Protein AF-A0A059LIE7-F1 (afdb_monomer_lite)

Structure (mmCIF, N/CA/C/O backbone):
data_AF-A0A059LIE7-F1
#
_entry.id   AF-A0A059LIE7-F1
#
loop_
_atom_site.group_PDB
_atom_site.id
_atom_site.type_symbol
_atom_site.label_atom_id
_atom_site.label_alt_id
_atom_site.label_comp_id
_atom_site.label_asym_id
_atom_site.label_entity_id
_atom_site.label_seq_id
_atom_site.pdbx_PDB_ins_code
_atom_site.Cartn_x
_atom_site.Cartn_y
_atom_site.Cartn_z
_atom_site.occupancy
_atom_site.B_iso_or_equiv
_atom_site.auth_seq_id
_atom_site.auth_comp_id
_atom_site.auth_asym_id
_atom_site.auth_atom_id
_atom_site.pdbx_PDB_model_num
ATOM 1 N N . MET A 1 1 ? -15.040 23.459 13.527 1.00 43.50 1 MET A N 1
ATOM 2 C CA . MET A 1 1 ? -14.560 22.713 12.345 1.00 43.50 1 MET A CA 1
ATOM 3 C C . MET A 1 1 ? -13.124 23.134 12.089 1.00 43.50 1 MET A C 1
ATOM 5 O O . MET A 1 1 ? -12.872 24.049 11.323 1.00 43.50 1 MET A O 1
ATOM 9 N N . THR A 1 2 ? -12.194 22.570 12.849 1.00 52.00 2 THR A N 1
ATOM 10 C CA . THR A 1 2 ? -10.770 22.891 12.767 1.00 52.00 2 THR A CA 1
ATOM 11 C C . THR A 1 2 ? -10.148 21.991 11.715 1.00 52.00 2 THR A C 1
ATOM 13 O O . THR A 1 2 ? -10.149 20.771 11.869 1.00 52.00 2 THR A O 1
ATOM 16 N N . THR A 1 3 ? -9.650 22.579 10.630 1.00 57.28 3 THR A N 1
ATOM 17 C CA . THR A 1 3 ? -8.735 21.889 9.724 1.00 57.28 3 THR A CA 1
ATOM 18 C C . THR A 1 3 ? -7.549 21.430 10.568 1.00 57.28 3 THR A C 1
ATOM 20 O O . THR A 1 3 ? -6.878 22.263 11.187 1.00 57.28 3 THR A O 1
ATOM 23 N N . PRO A 1 4 ? -7.292 20.119 10.696 1.00 57.50 4 PRO A N 1
ATOM 24 C CA . PRO A 1 4 ? -6.052 19.698 11.302 1.00 57.50 4 PRO A CA 1
ATOM 25 C C . PRO A 1 4 ? -4.953 20.229 10.390 1.00 57.50 4 PRO A C 1
ATOM 27 O O . PRO A 1 4 ? -4.937 19.946 9.193 1.00 57.50 4 PRO A O 1
ATOM 30 N N . ASN A 1 5 ? -4.084 21.051 10.973 1.00 66.19 5 ASN A N 1
ATOM 31 C CA . ASN A 1 5 ? -2.776 21.416 10.454 1.00 66.19 5 ASN A CA 1
ATOM 32 C C . ASN A 1 5 ? -2.239 20.283 9.547 1.00 66.19 5 ASN A C 1
ATOM 34 O O . ASN A 1 5 ? -2.231 19.124 9.962 1.00 66.19 5 ASN A O 1
ATOM 38 N N . GLN A 1 6 ? -1.792 20.606 8.332 1.00 57.53 6 GLN A N 1
ATOM 39 C CA . GLN A 1 6 ? -1.248 19.645 7.361 1.00 57.53 6 GLN A CA 1
ATOM 40 C C . GLN A 1 6 ? -0.200 18.698 7.986 1.00 57.53 6 GLN A C 1
ATOM 42 O O . GLN A 1 6 ? -0.169 17.508 7.673 1.00 57.53 6 GLN A O 1
ATOM 47 N N . TYR A 1 7 ? 0.579 19.187 8.957 1.00 61.03 7 TYR A N 1
ATOM 48 C CA . TYR A 1 7 ? 1.524 18.407 9.756 1.00 61.03 7 TYR A CA 1
ATOM 49 C C . TYR A 1 7 ? 0.844 17.391 10.685 1.00 61.03 7 TYR A C 1
ATOM 51 O O . TYR A 1 7 ? 1.351 16.288 10.847 1.00 61.03 7 TYR A O 1
ATOM 59 N N . ALA A 1 8 ? -0.316 17.699 11.265 1.00 64.50 8 ALA A N 1
ATOM 60 C CA . ALA A 1 8 ? -1.072 16.763 12.099 1.00 64.50 8 ALA A CA 1
ATOM 61 C C . ALA A 1 8 ? -1.648 15.596 11.277 1.00 64.50 8 ALA A C 1
ATOM 63 O O . ALA A 1 8 ? -1.584 14.448 11.716 1.00 64.50 8 ALA A O 1
ATOM 64 N N . ILE A 1 9 ? -2.144 15.865 10.062 1.00 66.81 9 ILE A N 1
ATOM 65 C CA . ILE A 1 9 ? -2.612 14.816 9.138 1.00 66.81 9 ILE A CA 1
ATOM 66 C C . ILE A 1 9 ? -1.423 13.985 8.638 1.00 66.81 9 ILE A C 1
ATOM 68 O O . ILE A 1 9 ? -1.491 12.756 8.638 1.00 66.81 9 ILE A O 1
ATOM 72 N N . ALA A 1 10 ? -0.302 14.623 8.290 1.00 64.69 10 ALA A N 1
ATOM 73 C CA . ALA A 1 10 ? 0.914 13.928 7.868 1.00 64.69 10 ALA A CA 1
ATOM 74 C C . ALA A 1 10 ? 1.493 13.025 8.973 1.00 64.69 10 ALA A C 1
ATOM 76 O O . ALA A 1 10 ? 1.811 11.863 8.715 1.00 64.69 10 ALA A O 1
ATOM 77 N N . LEU A 1 11 ? 1.568 13.514 10.216 1.00 70.00 11 LEU A N 1
ATOM 78 C CA . LEU A 1 11 ? 1.989 12.718 11.375 1.00 70.00 11 LEU A CA 1
ATOM 79 C C . LEU A 1 11 ? 1.032 11.551 11.630 1.00 70.00 11 LEU A C 1
ATOM 81 O O . LEU A 1 11 ? 1.466 10.443 11.944 1.00 70.00 11 LEU A O 1
ATOM 85 N N . TYR A 1 12 ? -0.266 11.763 11.428 1.00 73.44 12 TYR A N 1
ATOM 86 C CA . TYR A 1 12 ? -1.266 10.717 11.574 1.00 73.44 12 TYR A CA 1
ATOM 87 C C . TYR A 1 12 ? -1.140 9.615 10.514 1.00 73.44 12 TYR A C 1
ATOM 89 O O . TYR A 1 12 ? -1.179 8.424 10.839 1.00 73.44 12 TYR A O 1
ATOM 97 N N . ILE A 1 13 ? -0.928 9.999 9.254 1.00 74.38 13 ILE A N 1
ATOM 98 C CA . ILE A 1 13 ? -0.671 9.067 8.152 1.00 74.38 13 ILE A CA 1
ATOM 99 C C . ILE A 1 13 ? 0.637 8.304 8.403 1.00 74.38 13 ILE A C 1
ATOM 101 O O . ILE A 1 13 ? 0.663 7.083 8.254 1.00 74.38 13 ILE A O 1
ATOM 105 N N . ALA A 1 14 ? 1.701 8.975 8.857 1.00 72.31 14 ALA A N 1
ATOM 106 C CA . ALA A 1 14 ? 2.976 8.336 9.189 1.00 72.31 14 ALA A CA 1
ATOM 107 C C . ALA A 1 14 ? 2.831 7.303 10.321 1.00 72.31 14 ALA A C 1
ATOM 109 O O . ALA A 1 14 ? 3.308 6.170 10.195 1.00 72.31 14 ALA A O 1
ATOM 110 N N . GLN A 1 15 ? 2.097 7.645 11.385 1.00 77.75 15 GLN A N 1
ATOM 111 C CA . GLN A 1 15 ? 1.793 6.727 12.484 1.00 77.75 15 GLN A CA 1
ATOM 112 C C . GLN A 1 15 ? 1.007 5.500 11.985 1.00 77.75 15 GLN A C 1
ATOM 114 O O . GLN A 1 15 ? 1.325 4.362 12.339 1.00 77.75 15 GLN A O 1
ATOM 119 N N . ARG A 1 16 ? 0.005 5.707 11.117 1.00 75.69 16 ARG A N 1
ATOM 120 C CA . ARG A 1 16 ? -0.803 4.632 10.513 1.00 75.69 16 ARG A CA 1
ATOM 121 C C . ARG A 1 16 ? 0.013 3.732 9.574 1.00 75.69 16 ARG A C 1
ATOM 123 O O . ARG A 1 16 ? -0.135 2.510 9.621 1.00 75.69 16 ARG A O 1
ATOM 130 N N . LEU A 1 17 ? 0.928 4.294 8.783 1.00 73.06 17 LEU A N 1
ATOM 131 C CA . LEU A 1 17 ? 1.856 3.535 7.935 1.00 73.06 17 LEU A CA 1
ATOM 132 C C . LEU A 1 17 ? 2.830 2.676 8.757 1.00 73.06 17 LEU A C 1
ATOM 134 O O . LEU A 1 17 ? 3.126 1.539 8.380 1.00 73.06 17 LEU A O 1
ATOM 138 N N . LEU A 1 18 ? 3.298 3.172 9.905 1.00 74.75 18 LEU A N 1
ATOM 139 C CA . LEU A 1 18 ? 4.121 2.390 10.833 1.00 74.75 18 LEU A CA 1
ATOM 140 C C . LEU A 1 18 ? 3.331 1.178 11.361 1.00 74.75 18 LEU A C 1
ATOM 142 O O . LEU A 1 18 ? 3.814 0.042 11.332 1.00 74.75 18 LEU A O 1
ATOM 146 N N . VAL A 1 19 ? 2.072 1.390 11.757 1.00 74.12 19 VAL A N 1
ATOM 147 C CA . VAL A 1 19 ? 1.170 0.309 12.189 1.00 74.12 19 VAL A CA 1
ATOM 148 C C . VAL A 1 19 ? 0.934 -0.710 11.069 1.00 74.12 19 VAL A C 1
ATOM 150 O O . VAL A 1 19 ? 0.958 -1.914 11.340 1.00 74.12 19 VAL A O 1
ATOM 153 N N . TYR A 1 20 ? 0.802 -0.274 9.811 1.00 77.50 20 TYR A N 1
ATOM 154 C CA . TYR A 1 20 ? 0.701 -1.187 8.667 1.00 77.50 20 TYR A CA 1
ATOM 155 C C . TYR A 1 20 ? 1.902 -2.132 8.577 1.00 77.50 20 TYR A C 1
ATOM 157 O O . TYR A 1 20 ? 1.718 -3.336 8.404 1.00 77.50 20 TYR A O 1
ATOM 165 N N . ASN A 1 21 ? 3.126 -1.620 8.742 1.00 72.56 21 ASN A N 1
ATOM 166 C CA . ASN A 1 21 ? 4.336 -2.447 8.715 1.00 72.56 21 ASN A CA 1
ATOM 167 C C . ASN A 1 21 ? 4.379 -3.449 9.879 1.00 72.56 21 ASN A C 1
ATOM 169 O O . ASN A 1 21 ? 4.774 -4.595 9.679 1.00 72.56 21 ASN A O 1
ATOM 173 N N . LYS A 1 22 ? 3.888 -3.066 11.066 1.00 74.38 22 LYS A N 1
ATOM 174 C CA . LYS A 1 22 ? 3.740 -3.976 12.217 1.00 74.38 22 LYS A CA 1
ATOM 175 C C . LYS A 1 22 ? 2.685 -5.069 11.972 1.00 74.38 22 LYS A C 1
ATOM 177 O O . LYS A 1 22 ? 2.864 -6.204 12.405 1.00 74.38 22 LYS A O 1
ATOM 182 N N . MET A 1 23 ? 1.594 -4.747 11.271 1.00 67.19 23 MET A N 1
ATOM 183 C CA . MET A 1 23 ? 0.498 -5.677 10.936 1.00 67.19 23 MET A CA 1
ATOM 184 C C . MET A 1 23 ? 0.740 -6.498 9.656 1.00 67.19 23 MET A C 1
ATOM 186 O O . MET A 1 23 ? 0.035 -7.485 9.392 1.00 67.19 23 MET A O 1
ATOM 190 N N . SER A 1 24 ? 1.713 -6.087 8.846 1.00 66.81 24 SER A N 1
ATOM 191 C CA . SER A 1 24 ? 2.192 -6.781 7.659 1.00 66.81 24 SER A CA 1
ATOM 192 C C . SER A 1 24 ? 3.159 -7.884 8.090 1.00 66.81 24 SER A C 1
ATOM 194 O O . SER A 1 24 ? 4.376 -7.737 7.996 1.00 66.81 24 SER A O 1
ATOM 196 N N . GLY A 1 25 ? 2.615 -9.007 8.569 1.00 57.56 25 GLY A N 1
ATOM 197 C CA . GLY A 1 25 ? 3.398 -10.225 8.790 1.00 57.56 25 GLY A CA 1
ATOM 198 C C . GLY A 1 25 ? 4.251 -10.531 7.555 1.00 57.56 25 GLY A C 1
ATOM 199 O O . GLY A 1 25 ? 3.740 -10.480 6.433 1.00 57.56 25 GLY A O 1
ATOM 200 N N . LYS A 1 26 ? 5.557 -10.765 7.761 1.00 52.78 26 LYS A N 1
ATOM 201 C CA . LYS A 1 26 ? 6.539 -11.059 6.703 1.00 52.78 26 LYS A CA 1
ATOM 202 C C . LYS A 1 26 ? 5.921 -12.027 5.696 1.00 52.78 26 LYS A C 1
ATOM 204 O O . LYS A 1 26 ? 5.408 -13.073 6.086 1.00 52.78 26 LYS A O 1
ATOM 209 N N . GLY A 1 27 ? 5.920 -11.621 4.426 1.00 48.94 27 GLY A N 1
ATOM 210 C CA . GLY A 1 27 ? 5.192 -12.295 3.359 1.00 48.94 27 GLY A CA 1
ATOM 211 C C . GLY A 1 27 ? 5.421 -13.800 3.382 1.00 48.94 27 GLY A C 1
ATOM 212 O O . GLY A 1 27 ? 6.558 -14.256 3.265 1.00 48.94 27 GLY A O 1
ATOM 213 N N . ALA A 1 28 ? 4.332 -14.556 3.520 1.00 45.06 28 ALA A N 1
ATOM 214 C CA . ALA A 1 28 ? 4.340 -15.976 3.234 1.00 45.06 28 ALA A CA 1
ATOM 215 C C . ALA A 1 28 ? 4.877 -16.153 1.807 1.00 45.06 28 ALA A C 1
ATOM 217 O O . ALA A 1 28 ? 4.272 -15.729 0.819 1.00 45.06 28 ALA A O 1
ATOM 218 N N . LYS A 1 29 ? 6.085 -16.704 1.723 1.00 46.69 29 LYS A N 1
ATOM 219 C CA . LYS A 1 29 ? 6.721 -17.149 0.492 1.00 46.69 29 LYS A CA 1
ATOM 220 C C . LYS A 1 29 ? 5.882 -18.331 0.001 1.00 46.69 29 LYS A C 1
ATOM 222 O O . LYS A 1 29 ? 5.957 -19.403 0.582 1.00 46.69 29 LYS A O 1
ATOM 227 N N . GLY A 1 30 ? 5.055 -18.131 -1.022 1.00 39.22 30 GLY A N 1
ATOM 228 C CA . GLY A 1 30 ? 4.350 -19.240 -1.664 1.00 39.22 30 GLY A CA 1
ATOM 229 C C . GLY A 1 30 ? 2.947 -18.905 -2.150 1.00 39.22 30 GLY A C 1
ATOM 230 O O . GLY A 1 30 ? 2.044 -18.686 -1.357 1.00 39.22 30 GLY A O 1
ATOM 231 N N . LEU A 1 31 ? 2.806 -18.957 -3.475 1.00 40.66 31 LEU A N 1
ATOM 232 C CA . LEU A 1 31 ? 1.603 -19.355 -4.211 1.00 40.66 31 LEU A CA 1
ATOM 233 C C . LEU A 1 31 ? 0.356 -18.464 -4.072 1.00 40.66 31 LEU A C 1
ATOM 235 O O . LEU A 1 31 ? -0.508 -18.651 -3.228 1.00 40.66 31 LEU A O 1
ATOM 239 N N . SER A 1 32 ? 0.190 -17.582 -5.055 1.00 32.59 32 SER A N 1
ATOM 240 C CA . SER A 1 32 ? -1.128 -17.322 -5.645 1.00 32.59 32 SER A CA 1
ATOM 241 C C . SER A 1 32 ? -0.910 -16.901 -7.092 1.00 32.59 32 SER A C 1
ATOM 243 O O . SER A 1 32 ? -0.954 -15.721 -7.445 1.00 32.59 32 SER A O 1
ATOM 245 N N . GLY A 1 33 ? -0.594 -17.888 -7.927 1.00 38.22 33 GLY A N 1
ATOM 246 C CA . GLY A 1 33 ? -0.726 -17.742 -9.366 1.00 38.22 33 GLY A CA 1
ATOM 247 C C . GLY A 1 33 ? -2.198 -17.575 -9.741 1.00 38.22 33 GLY A C 1
ATOM 248 O O . GLY A 1 33 ? -3.045 -18.229 -9.150 1.00 38.22 33 GLY A O 1
ATOM 249 N N . LYS A 1 34 ? -2.428 -16.715 -10.742 1.00 37.09 34 LYS A N 1
ATOM 250 C CA . LYS A 1 34 ? -3.610 -16.600 -11.615 1.00 37.09 34 LYS A CA 1
ATOM 251 C C . LYS A 1 34 ? -4.982 -16.394 -10.954 1.00 37.09 34 LYS A C 1
ATOM 253 O O . LYS A 1 34 ? -5.336 -16.957 -9.932 1.00 37.09 34 LYS A O 1
ATOM 258 N N . GLY A 1 35 ? -5.764 -15.515 -11.579 1.00 42.91 35 GLY A N 1
ATOM 259 C CA . GLY A 1 35 ? -7.096 -15.151 -11.120 1.00 42.91 35 GLY A CA 1
ATOM 260 C C . GLY A 1 35 ? -8.006 -16.360 -10.919 1.00 42.91 35 GLY A C 1
ATOM 261 O O . GLY A 1 35 ? -8.039 -17.264 -11.745 1.00 42.91 35 GLY A O 1
ATOM 262 N N . ALA A 1 36 ? -8.790 -16.317 -9.851 1.00 34.69 36 ALA A N 1
ATOM 263 C CA . ALA A 1 36 ? -9.960 -17.159 -9.691 1.00 34.69 36 ALA A CA 1
ATOM 264 C C . ALA A 1 36 ? -11.124 -16.262 -9.269 1.00 34.69 36 ALA A C 1
ATOM 266 O O . ALA A 1 36 ? -11.304 -15.911 -8.105 1.00 34.69 36 ALA A O 1
ATOM 267 N N . LYS A 1 37 ? -11.893 -15.840 -10.273 1.00 39.88 37 LYS A N 1
ATOM 268 C CA . LYS A 1 37 ? -13.328 -15.622 -10.124 1.00 39.88 37 LYS A CA 1
ATOM 269 C C . LYS A 1 37 ? -13.930 -17.026 -10.016 1.00 39.88 37 LYS A C 1
ATOM 271 O O . LYS A 1 37 ? -13.825 -17.775 -10.979 1.00 39.88 37 LYS A O 1
ATOM 276 N N . GLY A 1 38 ? -14.507 -17.396 -8.876 1.00 34.69 38 GLY A N 1
ATOM 277 C CA . GLY A 1 3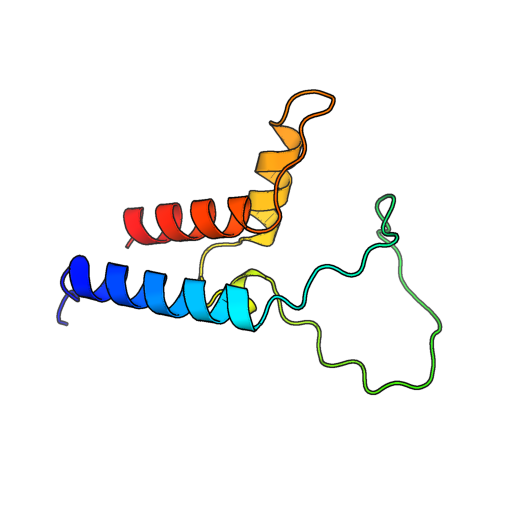8 ? -15.181 -18.691 -8.739 1.00 34.69 38 GLY A CA 1
ATOM 278 C C . GLY A 1 38 ? -15.290 -19.170 -7.299 1.00 34.69 38 GLY A C 1
ATOM 279 O O . GLY A 1 38 ? -14.330 -19.133 -6.545 1.00 34.69 38 GLY A O 1
ATOM 280 N N . THR A 1 39 ? -16.494 -19.565 -6.930 1.00 43.47 39 THR A N 1
ATOM 281 C CA . THR A 1 39 ? -16.990 -19.965 -5.613 1.00 43.47 39 THR A CA 1
ATOM 282 C C . THR A 1 39 ? -16.604 -21.396 -5.192 1.00 43.47 39 THR A C 1
ATOM 284 O O . THR A 1 39 ? -16.340 -22.240 -6.036 1.00 43.47 39 THR A O 1
ATOM 287 N N . ILE A 1 40 ? -16.766 -21.654 -3.883 1.00 40.94 40 ILE A N 1
ATOM 288 C CA . ILE A 1 40 ? -16.962 -22.946 -3.181 1.00 40.94 40 ILE A CA 1
ATOM 289 C C . ILE A 1 40 ? -15.722 -23.801 -2.862 1.00 40.94 40 ILE A C 1
ATOM 291 O O . ILE A 1 40 ? -15.052 -24.332 -3.734 1.00 40.94 40 ILE A O 1
ATOM 295 N N . GLY A 1 41 ? -15.561 -24.064 -1.557 1.00 39.72 41 GLY A N 1
ATOM 296 C CA . GLY A 1 41 ? -15.286 -25.422 -1.079 1.00 39.72 41 GLY A CA 1
ATOM 297 C C . GLY A 1 41 ? -13.888 -25.710 -0.539 1.00 39.72 41 GLY A C 1
ATOM 298 O O . GLY A 1 41 ? -12.974 -26.005 -1.291 1.00 39.72 41 GLY A O 1
ATOM 299 N N . GLY A 1 42 ? -13.776 -25.773 0.793 1.00 41.66 42 GLY A N 1
ATOM 300 C CA . GLY A 1 42 ? -12.881 -26.732 1.448 1.00 41.66 42 GLY A CA 1
ATOM 301 C C . GLY A 1 42 ? -11.494 -26.242 1.862 1.00 41.66 42 GLY A C 1
ATOM 302 O O . GLY A 1 42 ? -10.514 -26.526 1.197 1.00 41.66 42 GLY A O 1
ATOM 303 N N . ILE A 1 43 ? -11.392 -25.651 3.058 1.00 43.53 43 ILE A N 1
ATOM 304 C CA . ILE A 1 43 ? -10.462 -26.184 4.071 1.00 43.53 43 ILE A CA 1
ATOM 305 C C . ILE A 1 43 ? -11.109 -25.948 5.444 1.00 43.53 43 ILE A C 1
ATOM 307 O O . ILE A 1 43 ? -11.230 -24.794 5.878 1.00 43.53 43 ILE A O 1
ATOM 311 N N . LYS A 1 44 ? -11.561 -27.041 6.070 1.00 45.75 44 LYS A N 1
ATOM 312 C CA . LYS A 1 44 ? -11.951 -27.143 7.485 1.00 45.75 44 LYS A CA 1
ATOM 313 C C . LYS A 1 44 ? -10.750 -26.790 8.379 1.00 45.75 44 LYS A C 1
ATOM 315 O O . LYS A 1 44 ? -9.638 -27.206 8.074 1.00 45.75 44 LYS A O 1
ATOM 320 N N . GLY A 1 45 ? -10.996 -26.108 9.501 1.00 49.38 45 GLY A N 1
ATOM 321 C CA . GLY A 1 45 ? -10.214 -26.351 10.725 1.00 49.38 45 GLY A CA 1
ATOM 322 C C . GLY A 1 45 ? -9.120 -25.363 11.146 1.00 49.38 45 GLY A C 1
ATOM 323 O O . GLY A 1 45 ? -8.186 -25.788 11.808 1.00 49.38 45 GLY A O 1
ATOM 324 N N . VAL A 1 46 ? -9.219 -24.071 10.831 1.00 53.81 46 VAL A N 1
ATOM 325 C CA . VAL A 1 46 ? -8.501 -23.013 11.574 1.00 53.81 46 VAL A CA 1
ATOM 326 C C . VAL A 1 46 ? -9.4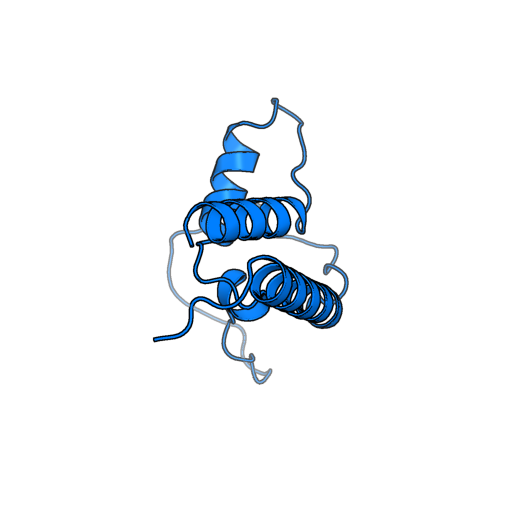54 -21.831 11.650 1.00 53.81 46 VAL A C 1
ATOM 328 O O . VAL A 1 46 ? -10.060 -21.514 10.625 1.00 53.81 46 VAL A O 1
ATOM 331 N N . ASP A 1 47 ? -9.607 -21.186 12.806 1.00 58.59 47 ASP A N 1
ATOM 332 C CA . ASP A 1 47 ? -10.337 -19.922 12.952 1.00 58.59 47 ASP A CA 1
ATOM 333 C C . ASP A 1 47 ? -9.756 -18.869 11.997 1.00 58.59 47 ASP A C 1
ATOM 335 O O . ASP A 1 47 ? -8.835 -18.110 12.317 1.00 58.59 47 ASP A O 1
ATOM 339 N N . LYS A 1 48 ? -10.243 -18.862 10.752 1.00 65.06 48 LYS A N 1
ATOM 340 C CA . LYS A 1 48 ? -9.786 -17.954 9.706 1.00 65.06 48 LYS A CA 1
ATOM 341 C C . LYS A 1 48 ? -10.262 -16.572 10.111 1.00 65.06 48 LYS A C 1
ATOM 343 O O . LYS A 1 48 ? -11.425 -16.221 9.915 1.00 65.06 48 LYS A O 1
ATOM 348 N N . LYS A 1 49 ? -9.346 -15.791 10.694 1.00 73.50 49 LYS A N 1
ATOM 349 C CA . LYS A 1 49 ? -9.559 -14.372 10.986 1.00 73.50 49 LYS A CA 1
ATOM 350 C C . LYS A 1 49 ? -10.200 -13.719 9.766 1.00 73.50 49 LYS A C 1
ATOM 352 O O . LYS A 1 49 ? -9.728 -13.916 8.643 1.00 73.50 49 LYS A O 1
ATOM 357 N N . LYS A 1 50 ? -11.278 -12.962 10.001 1.00 82.88 50 LYS A N 1
ATOM 358 C CA . LYS A 1 50 ? -12.014 -12.269 8.940 1.00 82.88 50 LYS A CA 1
ATOM 359 C C . LYS A 1 50 ? -11.016 -11.532 8.036 1.00 82.88 50 LYS A C 1
ATOM 361 O O . LYS A 1 50 ? -10.116 -10.867 8.559 1.00 82.88 50 LYS A O 1
ATOM 366 N N . PRO A 1 51 ? -11.130 -11.657 6.704 1.00 81.62 51 PRO A N 1
ATOM 367 C CA . PRO A 1 51 ? -10.190 -11.021 5.797 1.00 81.62 51 PRO A CA 1
ATOM 368 C C . PRO A 1 51 ? -10.269 -9.501 5.964 1.00 81.62 51 PRO A C 1
ATOM 370 O O . PRO A 1 51 ? -11.289 -8.884 5.672 1.00 81.62 51 PRO A O 1
ATOM 373 N N . ILE A 1 52 ? -9.184 -8.891 6.441 1.00 87.69 52 ILE A N 1
ATOM 374 C CA . ILE A 1 52 ? -9.074 -7.435 6.573 1.00 87.69 52 ILE A CA 1
ATOM 375 C C . ILE A 1 52 ? -8.474 -6.882 5.279 1.00 87.69 52 ILE A C 1
ATOM 377 O O . ILE A 1 52 ? -7.426 -7.347 4.816 1.00 87.69 52 ILE A O 1
ATOM 381 N N . SER A 1 53 ? -9.131 -5.882 4.689 1.00 90.62 53 SER A N 1
ATOM 382 C CA . SER A 1 53 ? -8.660 -5.244 3.458 1.00 90.62 53 SER A CA 1
ATOM 383 C C . SER A 1 53 ? -7.318 -4.532 3.673 1.00 90.62 53 SER A C 1
ATOM 385 O O . SER A 1 53 ? -7.005 -4.072 4.770 1.00 90.62 53 SER A O 1
ATOM 387 N N . ARG A 1 54 ? -6.506 -4.404 2.616 1.00 90.31 54 ARG A N 1
ATOM 388 C CA . ARG A 1 54 ? -5.218 -3.685 2.696 1.00 90.31 54 ARG A CA 1
ATOM 389 C C . ARG A 1 54 ? -5.385 -2.214 3.094 1.00 90.31 54 ARG A C 1
ATOM 391 O O . ARG A 1 54 ? -4.557 -1.718 3.844 1.00 90.31 54 ARG A O 1
ATOM 398 N N . SER A 1 55 ? -6.462 -1.562 2.648 1.00 90.56 55 SER A N 1
ATOM 399 C CA . SER A 1 55 ? -6.817 -0.197 3.062 1.00 90.56 55 SER A CA 1
ATOM 400 C C . SER A 1 55 ? -7.148 -0.126 4.551 1.00 90.56 55 SER A C 1
ATOM 402 O O . SER A 1 55 ? -6.568 0.688 5.258 1.00 90.56 55 SER A O 1
ATOM 404 N N . ALA A 1 56 ? -7.985 -1.040 5.058 1.00 89.62 56 ALA A N 1
ATOM 405 C CA . ALA A 1 56 ? -8.338 -1.078 6.477 1.00 89.62 56 ALA A CA 1
ATOM 406 C C . ALA A 1 56 ? -7.122 -1.388 7.366 1.00 89.62 56 ALA A C 1
ATOM 408 O O . ALA A 1 56 ? -6.952 -0.761 8.405 1.00 89.62 56 ALA A O 1
ATOM 409 N N . ARG A 1 57 ? -6.22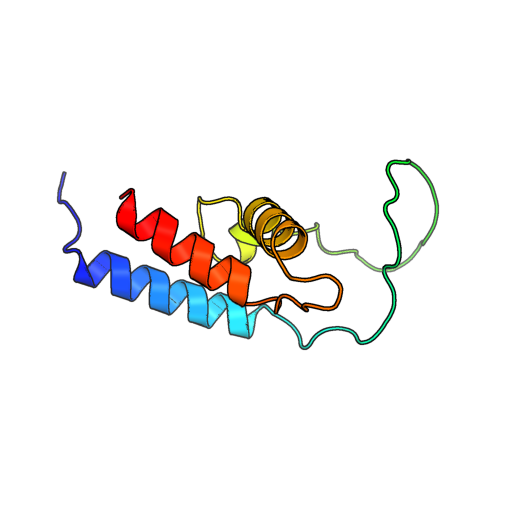5 -2.289 6.935 1.00 88.62 57 ARG A N 1
ATOM 410 C CA . ARG A 1 57 ? -4.955 -2.562 7.641 1.00 88.62 57 ARG A CA 1
ATOM 411 C C . ARG A 1 57 ? -4.023 -1.351 7.657 1.00 88.62 57 ARG A C 1
ATOM 413 O O . ARG A 1 57 ? -3.246 -1.213 8.592 1.00 88.62 57 ARG A O 1
ATOM 420 N N . ALA A 1 58 ? -4.063 -0.521 6.615 1.00 87.06 58 ALA A N 1
ATOM 421 C CA . ALA A 1 58 ? -3.246 0.686 6.504 1.00 87.06 58 ALA A CA 1
ATOM 422 C C . ALA A 1 58 ? -3.891 1.917 7.153 1.00 87.06 58 ALA A C 1
ATOM 424 O O . ALA A 1 58 ? -3.241 2.951 7.257 1.00 87.06 58 ALA A O 1
ATOM 425 N N . GLY A 1 59 ? -5.159 1.824 7.565 1.00 90.06 59 GLY A N 1
ATOM 426 C CA . GLY A 1 59 ? -5.928 2.978 8.014 1.00 90.06 59 GLY A CA 1
ATOM 427 C C . GLY A 1 59 ? -6.076 4.041 6.924 1.00 90.06 59 GLY A C 1
ATOM 428 O O . GLY A 1 59 ? -5.999 5.219 7.234 1.00 90.06 59 GLY A O 1
ATOM 429 N N . LEU A 1 60 ? -6.241 3.650 5.661 1.00 89.50 60 LEU A N 1
ATOM 430 C CA . LEU A 1 60 ? -6.444 4.580 4.545 1.00 89.50 60 LEU A CA 1
ATOM 431 C C . LEU A 1 60 ? -7.880 4.465 4.031 1.00 89.50 60 LEU A C 1
ATOM 433 O O . LEU A 1 60 ? -8.409 3.354 3.917 1.00 89.50 60 LEU A O 1
ATOM 437 N N . GLN A 1 61 ? -8.490 5.598 3.690 1.00 93.19 61 GLN A N 1
ATOM 438 C CA . GLN A 1 61 ? -9.758 5.652 2.959 1.00 93.19 61 GLN A CA 1
ATOM 439 C C . GLN A 1 61 ? -9.554 5.261 1.493 1.00 93.19 61 GLN A C 1
ATOM 441 O O . GLN A 1 61 ? -10.397 4.597 0.886 1.00 93.19 61 GLN A O 1
ATOM 446 N N . PHE A 1 62 ? -8.399 5.611 0.921 1.00 93.81 62 PHE A N 1
ATOM 447 C CA . PHE A 1 62 ? -8.111 5.322 -0.480 1.00 93.81 62 PHE A CA 1
ATOM 448 C C . PHE A 1 62 ? -7.924 3.810 -0.753 1.00 93.81 62 PHE A C 1
ATOM 450 O O . PHE A 1 62 ? -7.393 3.052 0.074 1.00 93.81 62 PHE A O 1
ATOM 457 N N . PRO A 1 63 ? -8.343 3.306 -1.935 1.00 95.31 63 PRO A N 1
ATOM 458 C CA . PRO A 1 63 ? -8.373 1.874 -2.233 1.00 95.31 63 PRO A CA 1
ATOM 459 C C . PRO A 1 63 ? -6.991 1.313 -2.628 1.00 95.31 63 PRO A C 1
ATOM 461 O O . PRO A 1 63 ? -6.699 1.096 -3.809 1.00 95.31 63 PRO A O 1
ATOM 464 N N . VAL A 1 64 ? -6.167 0.960 -1.635 1.00 94.31 64 VAL A N 1
ATOM 465 C CA . VAL A 1 64 ? -4.815 0.374 -1.781 1.00 94.31 64 VAL A CA 1
ATOM 466 C C . VAL A 1 64 ? -4.802 -0.826 -2.734 1.00 94.31 64 VAL A C 1
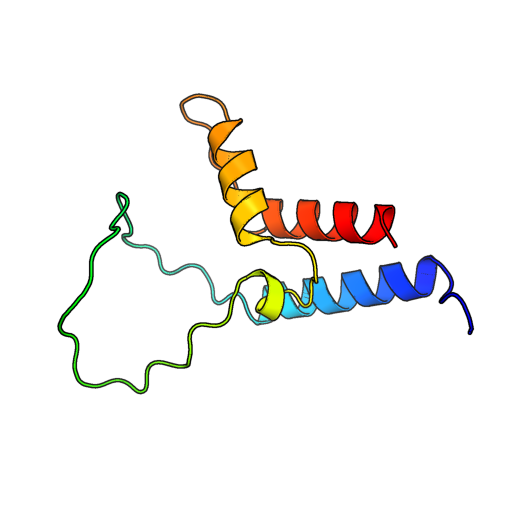ATOM 468 O O . VAL A 1 64 ? -3.906 -0.983 -3.566 1.00 94.31 64 VAL A O 1
ATOM 471 N N . GLY A 1 65 ? -5.815 -1.695 -2.644 1.00 93.75 65 GLY A N 1
ATOM 472 C CA . GLY A 1 65 ? -5.886 -2.900 -3.470 1.00 93.75 65 GLY A CA 1
ATOM 473 C C . GLY A 1 65 ? -6.030 -2.616 -4.967 1.00 93.75 65 GLY A C 1
ATOM 474 O O . GLY A 1 65 ? -5.419 -3.304 -5.787 1.00 93.75 65 GLY A O 1
ATOM 475 N N . ARG A 1 66 ? -6.802 -1.579 -5.314 1.00 95.38 66 ARG A N 1
ATOM 476 C CA . ARG A 1 66 ? -7.003 -1.130 -6.696 1.00 95.38 66 ARG A CA 1
ATOM 477 C C . ARG A 1 66 ? -5.750 -0.436 -7.220 1.00 95.38 66 ARG A C 1
ATOM 479 O O . ARG A 1 66 ? -5.304 -0.769 -8.314 1.00 95.38 66 ARG A O 1
ATOM 486 N N . ILE A 1 67 ? -5.155 0.443 -6.415 1.00 94.62 67 ILE A N 1
ATOM 487 C CA . ILE A 1 67 ? -3.913 1.158 -6.745 1.00 94.62 67 ILE A CA 1
ATOM 488 C C . ILE A 1 67 ? -2.789 0.163 -7.046 1.00 94.62 67 ILE A C 1
ATOM 490 O O . ILE A 1 67 ? -2.135 0.267 -8.077 1.00 94.62 67 ILE A O 1
ATOM 494 N N . HIS A 1 68 ? -2.637 -0.888 -6.236 1.00 94.56 68 HIS A N 1
ATOM 495 C CA . HIS A 1 68 ? -1.653 -1.940 -6.501 1.00 94.56 68 HIS A CA 1
ATOM 496 C C . HIS A 1 68 ? -1.852 -2.629 -7.860 1.00 94.56 68 HIS A C 1
ATOM 498 O O . HIS A 1 68 ? -0.880 -2.920 -8.556 1.00 94.56 68 HIS A O 1
ATOM 504 N N . ARG A 1 69 ? -3.105 -2.907 -8.249 1.00 94.25 69 ARG A N 1
ATOM 505 C CA . ARG A 1 69 ? -3.409 -3.502 -9.559 1.00 94.25 69 ARG A CA 1
ATOM 506 C C . ARG A 1 69 ? -3.026 -2.553 -10.692 1.00 94.25 69 ARG A C 1
ATOM 508 O O . ARG A 1 69 ? -2.394 -2.997 -11.640 1.00 94.25 69 ARG A O 1
ATOM 515 N N . LEU A 1 70 ? -3.360 -1.268 -10.566 1.00 94.75 70 LEU A N 1
ATOM 516 C CA . LEU A 1 70 ? -3.002 -0.248 -11.555 1.00 94.75 70 LEU A CA 1
ATOM 517 C C . LEU A 1 70 ? -1.482 -0.123 -11.707 1.00 94.75 70 LEU A C 1
ATOM 519 O O . LEU A 1 70 ? -0.984 -0.166 -12.827 1.00 94.75 70 LEU A O 1
ATOM 523 N N . LEU A 1 71 ? -0.741 -0.072 -10.596 1.00 92.62 71 LEU A N 1
ATOM 524 C CA . LEU A 1 71 ? 0.724 -0.056 -10.618 1.00 92.62 71 LEU A CA 1
ATOM 525 C C . LEU A 1 71 ? 1.290 -1.294 -11.323 1.00 92.62 71 LEU A C 1
ATOM 527 O O . LEU A 1 71 ? 2.215 -1.178 -12.120 1.00 92.62 71 LEU A O 1
ATOM 531 N N . LYS A 1 72 ? 0.717 -2.481 -11.083 1.00 91.00 72 LYS A N 1
ATOM 532 C CA . LYS A 1 72 ? 1.174 -3.714 -11.736 1.00 91.00 72 LYS A CA 1
ATOM 533 C C . LYS A 1 72 ? 0.867 -3.736 -13.235 1.00 91.00 72 LYS A C 1
ATOM 535 O O . LYS A 1 72 ? 1.679 -4.258 -13.986 1.00 91.00 72 LYS A O 1
ATOM 540 N N . SER A 1 73 ? -0.260 -3.167 -13.661 1.00 91.00 73 SER A N 1
ATOM 541 C CA . SER A 1 73 ? -0.614 -3.029 -15.080 1.00 91.00 73 SER A CA 1
ATOM 542 C C . SER A 1 73 ? 0.252 -2.011 -15.827 1.00 91.00 73 SER A C 1
ATOM 544 O O . SER A 1 73 ? 0.365 -2.106 -17.042 1.00 91.00 73 SER A O 1
ATOM 546 N N . ARG A 1 74 ? 0.830 -1.026 -15.128 1.00 91.12 74 ARG A N 1
ATOM 547 C CA . ARG A 1 74 ? 1.716 -0.005 -15.714 1.00 91.12 74 ARG A CA 1
ATOM 548 C C . ARG A 1 74 ? 3.203 -0.353 -15.614 1.00 91.12 74 ARG A C 1
ATOM 550 O O . ARG A 1 74 ? 4.013 0.283 -16.277 1.00 91.12 74 ARG A O 1
ATOM 557 N N . ALA A 1 75 ? 3.569 -1.333 -14.790 1.00 87.62 75 ALA A N 1
ATOM 558 C CA . ALA A 1 75 ? 4.934 -1.833 -14.722 1.00 87.62 75 ALA A CA 1
ATOM 559 C C . ALA A 1 75 ? 5.331 -2.496 -16.055 1.00 87.62 75 ALA A C 1
ATOM 561 O O . ALA A 1 75 ? 4.494 -3.098 -16.727 1.00 87.62 75 ALA A O 1
ATOM 562 N N . THR A 1 76 ? 6.611 -2.402 -16.424 1.00 85.88 76 THR A N 1
ATOM 563 C CA . THR A 1 76 ? 7.160 -3.052 -17.628 1.00 85.88 76 THR A CA 1
ATOM 564 C C . THR A 1 76 ? 6.964 -4.574 -17.574 1.00 85.88 76 THR A C 1
ATOM 566 O O . THR A 1 76 ? 6.660 -5.121 -16.513 1.00 85.88 76 THR A O 1
ATOM 569 N N . ALA A 1 77 ? 7.150 -5.277 -18.698 1.00 73.50 77 ALA A N 1
ATOM 570 C CA . ALA A 1 77 ? 6.801 -6.698 -18.856 1.00 73.50 77 ALA A CA 1
ATOM 571 C C . ALA A 1 77 ? 7.262 -7.624 -17.701 1.00 73.50 77 ALA A C 1
ATOM 573 O O . ALA A 1 77 ? 6.534 -8.540 -17.328 1.00 73.50 77 ALA A O 1
ATOM 574 N N . ASN A 1 78 ? 8.403 -7.329 -17.061 1.00 79.06 78 ASN A N 1
ATOM 575 C CA . ASN A 1 78 ? 8.931 -8.073 -15.905 1.00 79.06 78 ASN A CA 1
ATOM 576 C C . ASN A 1 78 ? 8.979 -7.262 -14.592 1.00 79.06 78 ASN A C 1
ATOM 578 O O . ASN A 1 78 ? 9.497 -7.729 -13.576 1.00 79.06 78 ASN A O 1
ATOM 582 N N . GLY A 1 79 ? 8.417 -6.053 -14.578 1.00 84.56 79 GLY A N 1
ATOM 583 C CA . GLY A 1 79 ? 8.430 -5.152 -13.434 1.00 84.56 79 GLY A CA 1
ATOM 584 C C . GLY A 1 79 ? 7.631 -5.705 -12.252 1.00 84.56 79 GLY A C 1
ATOM 585 O O . GLY A 1 79 ? 6.441 -6.034 -12.355 1.00 84.56 79 GLY A O 1
ATOM 586 N N . ARG A 1 80 ? 8.279 -5.823 -11.091 1.00 90.50 80 ARG A N 1
ATOM 587 C CA . ARG A 1 80 ? 7.636 -6.214 -9.828 1.00 90.50 80 ARG A CA 1
ATOM 588 C C . ARG A 1 80 ? 7.210 -4.962 -9.072 1.00 90.50 80 ARG A C 1
ATOM 590 O O . ARG A 1 80 ? 7.979 -4.021 -8.944 1.00 90.50 80 ARG A O 1
ATOM 597 N N . VAL A 1 81 ? 5.994 -4.984 -8.532 1.00 88.81 81 VAL A N 1
ATOM 598 C CA . VAL A 1 81 ? 5.494 -3.937 -7.636 1.00 88.81 81 VAL A CA 1
ATOM 599 C C . VAL A 1 81 ? 5.582 -4.468 -6.212 1.00 88.81 81 VAL A C 1
ATOM 601 O O . VAL A 1 81 ? 5.051 -5.540 -5.916 1.00 88.81 81 VAL A O 1
ATOM 604 N N . GLY A 1 82 ? 6.297 -3.747 -5.347 1.00 87.75 82 GLY A N 1
ATOM 605 C CA . GLY A 1 82 ? 6.404 -4.081 -3.930 1.00 87.75 82 GLY A CA 1
ATOM 606 C C . GLY A 1 82 ? 5.068 -3.908 -3.204 1.00 87.75 82 GLY A C 1
ATOM 607 O O . GLY A 1 82 ? 4.278 -3.023 -3.532 1.00 87.75 82 GLY A O 1
ATOM 608 N N . ALA A 1 83 ? 4.820 -4.726 -2.179 1.00 78.62 83 ALA A N 1
ATOM 609 C CA . ALA A 1 83 ? 3.561 -4.691 -1.428 1.00 78.62 83 ALA A CA 1
ATOM 610 C C . ALA A 1 83 ? 3.299 -3.332 -0.745 1.00 78.62 83 ALA A C 1
ATOM 612 O O . ALA A 1 83 ? 2.147 -2.917 -0.627 1.00 78.62 83 ALA A O 1
ATOM 613 N N . THR A 1 84 ? 4.361 -2.636 -0.329 1.00 88.69 84 THR A N 1
ATOM 614 C CA . THR A 1 84 ? 4.314 -1.319 0.325 1.00 88.69 84 THR A CA 1
ATOM 615 C C . THR A 1 84 ? 4.171 -0.160 -0.661 1.00 88.69 84 THR A C 1
ATOM 617 O O . THR A 1 84 ? 3.645 0.883 -0.285 1.00 88.69 84 THR A O 1
ATOM 620 N N . ALA A 1 85 ? 4.550 -0.338 -1.932 1.00 91.12 85 ALA A N 1
ATOM 621 C CA . ALA A 1 85 ? 4.513 0.731 -2.934 1.00 91.12 85 ALA A CA 1
ATOM 622 C C . ALA A 1 85 ? 3.094 1.286 -3.134 1.00 91.12 85 ALA A C 1
ATOM 624 O O . ALA A 1 85 ? 2.882 2.494 -3.174 1.00 91.12 85 ALA A O 1
ATOM 625 N N . ALA A 1 86 ? 2.095 0.402 -3.186 1.00 92.62 86 ALA A N 1
ATOM 626 C CA . ALA A 1 86 ? 0.700 0.811 -3.323 1.00 92.62 86 ALA A CA 1
ATOM 627 C C . ALA A 1 86 ? 0.140 1.504 -2.073 1.00 92.62 86 ALA A C 1
ATOM 629 O O . ALA A 1 86 ? -0.779 2.306 -2.190 1.00 92.62 86 ALA A O 1
ATOM 630 N N . VAL A 1 87 ? 0.669 1.182 -0.891 1.00 92.81 87 VAL A N 1
ATOM 631 C CA . VAL A 1 87 ? 0.267 1.816 0.371 1.00 92.81 87 VAL A CA 1
ATOM 632 C C . VAL A 1 87 ? 0.817 3.238 0.424 1.00 92.81 87 VAL A C 1
ATOM 634 O O . VAL A 1 87 ? 0.076 4.162 0.733 1.00 92.81 87 VAL A O 1
ATOM 637 N N . TYR A 1 88 ? 2.082 3.416 0.038 1.00 92.50 88 TYR A N 1
ATOM 638 C CA . TYR A 1 88 ? 2.715 4.728 -0.060 1.00 92.50 88 TYR A CA 1
ATOM 639 C C . TYR A 1 88 ? 1.998 5.631 -1.073 1.00 92.50 88 TYR A C 1
ATOM 641 O O . TYR A 1 88 ? 1.618 6.751 -0.747 1.00 92.50 88 TYR A O 1
ATOM 649 N N . ALA A 1 89 ? 1.711 5.109 -2.269 1.00 93.00 89 ALA A N 1
ATOM 650 C CA . ALA A 1 89 ? 0.954 5.844 -3.279 1.00 93.00 89 ALA A CA 1
ATOM 651 C C . ALA A 1 89 ? -0.461 6.212 -2.799 1.00 93.00 89 ALA A C 1
ATOM 653 O O . ALA A 1 89 ? -0.900 7.338 -3.001 1.00 93.00 89 ALA A O 1
ATOM 654 N N . ALA A 1 90 ? -1.175 5.292 -2.139 1.00 93.06 90 ALA A N 1
ATOM 655 C CA . ALA A 1 90 ? -2.506 5.571 -1.599 1.00 93.06 90 ALA A CA 1
ATOM 656 C C . ALA A 1 90 ? -2.486 6.656 -0.515 1.00 93.06 90 ALA A C 1
ATOM 658 O O . ALA A 1 90 ? -3.364 7.509 -0.510 1.00 93.06 90 ALA A O 1
ATOM 659 N N . ALA A 1 91 ? -1.479 6.640 0.360 1.00 89.94 91 ALA A N 1
ATOM 660 C CA . ALA A 1 91 ? -1.313 7.635 1.412 1.00 89.94 91 ALA A CA 1
ATOM 661 C C . ALA A 1 91 ? -1.035 9.038 0.851 1.00 89.94 91 ALA A C 1
ATOM 663 O O . ALA A 1 91 ? -1.632 10.003 1.315 1.00 89.94 91 ALA A O 1
ATOM 664 N N . ILE A 1 92 ? -0.175 9.150 -0.170 1.00 91.62 92 ILE A N 1
ATOM 665 C CA . ILE A 1 92 ? 0.085 10.432 -0.844 1.00 91.62 92 ILE A CA 1
ATOM 666 C C . ILE A 1 92 ? -1.180 10.949 -1.523 1.00 91.62 92 ILE A C 1
ATOM 668 O O . ILE A 1 92 ? -1.517 12.117 -1.373 1.00 91.62 92 ILE A O 1
ATOM 672 N N . LEU A 1 93 ? -1.883 10.087 -2.262 1.00 91.88 93 LEU A N 1
ATOM 673 C CA . LEU A 1 93 ? -3.108 10.489 -2.947 1.00 91.88 93 LEU A CA 1
ATOM 674 C C . LEU A 1 93 ? -4.180 10.952 -1.953 1.00 91.88 93 LEU A C 1
ATOM 676 O O . LEU A 1 93 ? -4.795 11.978 -2.195 1.00 91.88 93 LEU A O 1
ATOM 680 N N . GLU A 1 94 ? -4.355 10.251 -0.830 1.00 90.06 94 GLU A N 1
ATOM 681 C CA . GLU A 1 94 ? -5.289 10.656 0.228 1.00 90.06 94 GLU A CA 1
ATOM 682 C C . GLU A 1 94 ? -4.906 12.010 0.832 1.00 90.06 94 GLU A C 1
ATOM 684 O O . GLU A 1 94 ? -5.765 12.877 0.965 1.00 90.06 94 GLU A O 1
ATOM 689 N N . TYR A 1 95 ? -3.616 12.213 1.122 1.00 84.38 95 TYR A N 1
ATOM 690 C CA . TYR A 1 95 ? -3.094 13.478 1.639 1.00 84.38 95 TYR A CA 1
ATOM 691 C C . TYR A 1 95 ? -3.339 14.652 0.686 1.00 84.38 95 TYR A C 1
ATOM 693 O O . TYR A 1 95 ? -3.750 15.714 1.131 1.00 84.38 95 TYR A O 1
ATOM 701 N N . LEU A 1 96 ? -3.110 14.465 -0.616 1.00 88.38 96 LEU A N 1
ATOM 702 C CA . LEU A 1 96 ? -3.319 15.523 -1.609 1.00 88.38 96 LEU A CA 1
ATOM 703 C C . LEU A 1 96 ? -4.799 15.862 -1.828 1.00 88.38 96 LEU A C 1
ATOM 705 O O . LEU A 1 96 ? -5.100 16.946 -2.315 1.00 88.38 96 LEU A O 1
ATOM 709 N N . THR A 1 97 ? -5.710 14.931 -1.535 1.00 86.00 97 THR A N 1
ATOM 710 C CA . THR A 1 97 ? -7.160 15.139 -1.696 1.00 86.00 97 THR A CA 1
ATOM 711 C C . THR A 1 97 ? -7.878 15.615 -0.439 1.00 86.00 97 THR A C 1
ATOM 713 O O . THR A 1 97 ? -9.057 15.950 -0.532 1.00 86.00 97 THR A O 1
ATOM 716 N N . ALA A 1 98 ? -7.210 15.562 0.713 1.00 78.88 98 ALA A N 1
ATOM 717 C CA . ALA A 1 98 ? -7.744 16.042 1.984 1.00 78.88 98 ALA A CA 1
ATOM 718 C C . ALA A 1 98 ? -7.845 17.573 1.994 1.00 78.88 98 ALA A C 1
ATOM 720 O O . ALA A 1 98 ? -8.837 18.068 2.575 1.00 78.88 98 ALA A O 1
#

Sequence (98 aa):
MTTPNQYAIALYIAQRLLVYNKMSGKGAKGLSGKGAKGTIGGIKGVDKKKPISRSARAGLQFPVGRIHRLLKSRATANGRVGATAAVYAAAILEYLTA

pLDDT: mean 72.87, std 19.58, range [32.59, 95.38]

Radius of gyration: 16.5 Å; chains: 1; bounding box: 26×50×32 Å

Secondary structure (DSSP, 8-state):
-----HHHHHHHHHHHHHHHHHHS-----S---S----------SS-------HHHHHT-SS-HHHHHHHHHHHS-TTPPPPTTHHHHHHHHHHHHH-

Foldseek 3Di:
DDDPDLVRLVVVLVVLQVQLVVVPDDDDPDDDPDDDPDDDDDDDDDPPPDDDASCNSSVAPFRLVVQQVVVVVPAPPPDDDDSCNSSVVRSVVRSVVD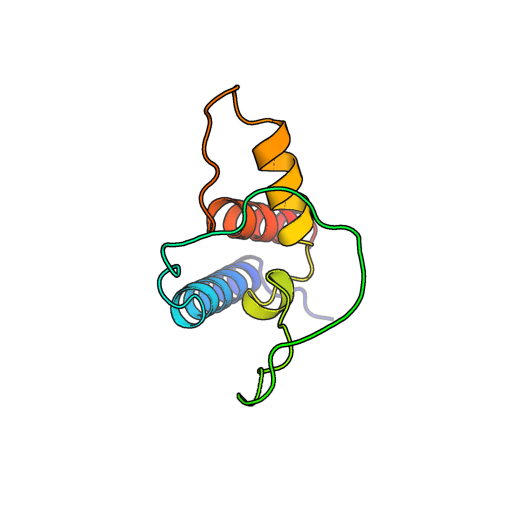

=== Feature glossary ===
Legend for the data blocks above and below:

— What the protein is —

The amino-acid sequence is the protein's primary structure: the linear order of residues from the N-terminus to the C-terminus, written in one-letter code. Everything else here — the 3D coordinates, the secondary structure, the domain annotations — is ultimately a consequence of this string.

Database cross-references. InterPro integrates a dozen domain/family signature databases into unified entries with residue-range hits. GO terms attach function/process/location labels with evidence codes. CATH codes position the fold in a four-level structural taxonomy. Organism is the NCBI-taxonomy species name.

— Where its atoms are —

The mmCIF block holds the 3D Cartesian coordinates of each backbone atom (N, Cα, C, O) in ångströms. mmCIF is the PDB's canonical archive format — a tagged-loop text representation of the atomic model.

The six renders are orthographic views along the three Cartesian axes in both directions. Representation (cartoon, sticks, or surface) and color scheme (sequence-rainbow or by-chain) vary across proteins so the training set covers all the common visualization conventions.

— Local backbone conformation —

Secondary structure is the local, repeating backbone conformation. DSSP classifies it into eight states by reading the hydrogen-bond network: three helix types (H, G, I), two β types (E, B), two non-regular types (T, S), and unstructured coil (-).

SS3 is a coarse helix/strand/coil call (letters a/b/c) made by the P-SEA algorithm from inter-Cα distances and dihedrals. It is less detailed than DSSP but needs only Cα positions.

Backbone dihedral angles. Every residue except chain termini has a φ (preceding-C → N → Cα → C) and a ψ (N → Cα → C → next-N). They are reported in degrees following the IUPAC sign convention. Secondary structure is essentially a statement about which (φ, ψ) basin each residue occupies.

— Global shape and packing —

The geometric summary reports three shape descriptors. Rg (radius of gyration) measures how spread out the Cα atoms are about their centre of mass; compact globular proteins have small Rg, elongated or unfolded ones large. Cα contacts (<8 Å, |i−j|>4) count long-range residue pairs in spatial proximity — high for tightly packed folds, near zero for rods or random coil. The bounding-box extents give the protein's footprint along x, y, z in Å.

Solvent accessibility: the surface area of each residue that a 1.4 Å water probe can touch, in Å². When only backbone atoms are present the absolute values are lower than full-atom SASA (side chains contribute most of the area) and are flagged as backbone-only.

Plot images: a contact map (which residues are close in 3D, as an N×N binary image), a Ramachandran scatter (backbone torsion angles, revealing secondary-structure composition at a glance), and — for AlphaFold structures — a PAE heatmap (pairwise prediction confidence).

— Structural neighborhood —

Foldseek's 3Di representation compresses backbone geometry into a per-residue letter drawn from a learned twenty-state alphabet. It captures the tertiary interaction pattern around each residue — which residues are packed against it in space, regardless of where they are in sequence.

Structural nearest neighbors (via Foldseek easy-search vs the PDB). Reported per hit: target PDB id, E-value, and alignment TM-score. A TM-score above ~0.5 is the conventional threshold for 'same fold'.

— Confidence and disorder —

pLDDT (predicted Local Distance Difference Test) is AlphaFold's per-residue confidence score, ranging from 0 to 100. Values above 90 indicate high confidence (typically well-packed cores); 70–90 is confident; 50–70 low confidence; below 50 usually means the region is disordered or the prediction is unreliable there. AlphaFold stores pLDDT in the mmCIF B-factor column.

For experimental (PDB) structures, the B-factor (temperature factor) quantifies the positional spread of each atom in the crystal — a combination of thermal vibration and static disorder — in units of Å². High B-factors mark flexible loops or poorly resolved regions; low B-factors mark the rigid, well-ordered core.

Predicted Aligned Error (PAE) is an AlphaFold confidence matrix: entry (i, j) is the expected error in the position of residue j, in ångströms, w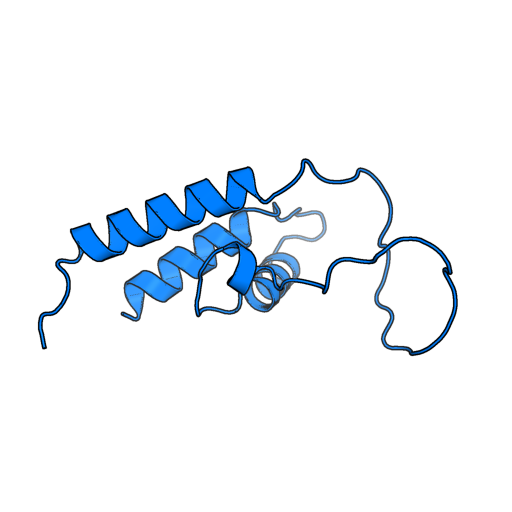hen the prediction is superimposed on the true structure at residue i. Low PAE within a block of residues means that block is internally rigid and well-predicted; high PAE between two blocks means their relative placement is uncertain even if each block individually is confident.